Protein AF-W1WIR2-F1 (afdb_monomer)

Secondary structure (DSSP, 8-state):
-HHHHHHHHHHHHHTTTTT-SS-----------S-EEEEEEEETTTHHHHHHHHHHHHHHTTEEEEEEEE--

Sequence (72 aa):
MRKFLALAATVILGGALLIAGCGNDNNKQAANNGKQVLKIGATAVPHAEILEQVKPILAKDGIDLQITEFTD

Foldseek 3Di:
DVVVVVVVVCCVVVVVVVVPPDDPDDPPPPPPPDQAEAEDEDEPPPGVVVVVVCQVVCVVVSYHYHYDYDHD

pLDDT: mean 70.37, std 15.94, range [46.25, 90.5]

Structure (mmCIF, N/CA/C/O backbone):
data_AF-W1WIR2-F1
#
_entry.id   AF-W1WIR2-F1
#
loop_
_atom_site.group_PDB
_atom_site.id
_atom_site.type_symbol
_atom_site.label_atom_id
_atom_site.label_alt_id
_atom_site.label_comp_id
_atom_site.label_asym_id
_atom_site.label_entity_id
_atom_site.label_seq_id
_atom_site.pdbx_PDB_ins_code
_atom_site.Cartn_x
_atom_site.Cartn_y
_atom_site.Cartn_z
_atom_site.occupancy
_atom_site.B_iso_or_equiv
_atom_site.auth_seq_id
_atom_site.auth_comp_id
_atom_site.auth_asym_id
_atom_site.auth_atom_id
_atom_site.pdbx_PDB_model_num
ATOM 1 N N . MET A 1 1 ? 11.492 10.481 59.151 1.00 51.38 1 MET A N 1
ATOM 2 C CA . MET A 1 1 ? 10.470 10.306 58.090 1.00 51.38 1 MET A CA 1
ATOM 3 C C . MET A 1 1 ? 10.468 11.395 57.009 1.00 51.38 1 MET A C 1
ATOM 5 O O . MET A 1 1 ? 10.075 11.098 55.896 1.00 51.38 1 MET A O 1
ATOM 9 N N . ARG A 1 2 ? 10.962 12.623 57.249 1.00 50.62 2 ARG A N 1
ATOM 10 C CA . ARG A 1 2 ? 11.031 13.672 56.201 1.00 50.62 2 ARG A CA 1
ATOM 11 C C . ARG A 1 2 ? 12.164 13.479 55.177 1.00 50.62 2 ARG A C 1
ATOM 13 O O . ARG A 1 2 ? 12.052 13.912 54.041 1.00 50.62 2 ARG A O 1
ATOM 20 N N . LYS A 1 3 ? 13.232 12.779 55.579 1.00 51.94 3 LYS A N 1
ATOM 21 C CA . LYS A 1 3 ? 14.419 12.508 54.747 1.00 51.94 3 LYS A CA 1
ATOM 22 C C . LYS A 1 3 ? 14.197 11.392 53.712 1.00 51.94 3 LYS A C 1
ATOM 24 O O . LYS A 1 3 ? 14.801 11.427 52.653 1.00 51.94 3 LYS A O 1
ATOM 29 N N . PHE A 1 4 ? 13.292 10.450 53.999 1.00 56.78 4 PHE A N 1
ATOM 30 C CA . PHE A 1 4 ? 12.908 9.373 53.073 1.00 56.78 4 PHE A CA 1
ATOM 31 C C . PHE A 1 4 ? 11.898 9.844 52.014 1.00 56.78 4 PHE A C 1
ATOM 33 O O . PHE A 1 4 ? 11.973 9.411 50.871 1.00 56.78 4 P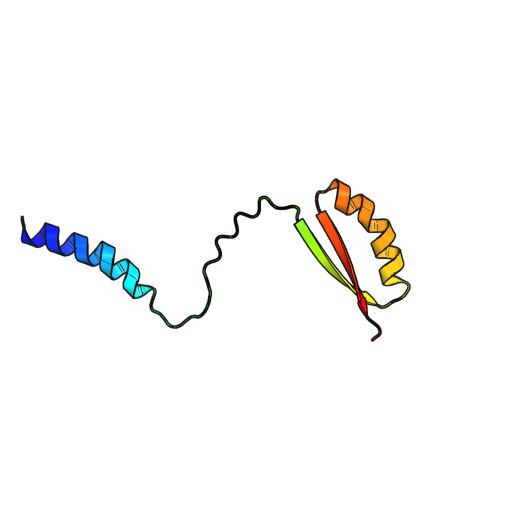HE A O 1
ATOM 40 N N . LEU A 1 5 ? 11.025 10.801 52.355 1.00 57.25 5 LEU A N 1
ATOM 41 C CA . LEU A 1 5 ? 10.126 11.457 51.394 1.00 57.25 5 LEU A CA 1
ATOM 42 C C . LEU A 1 5 ? 10.885 12.280 50.338 1.00 57.25 5 LEU A C 1
ATOM 44 O O . LEU A 1 5 ? 10.498 12.284 49.175 1.00 57.25 5 LEU A O 1
ATOM 48 N N . ALA A 1 6 ? 11.993 12.922 50.720 1.00 55.72 6 ALA A N 1
ATOM 49 C CA . ALA A 1 6 ? 12.846 13.663 49.787 1.00 55.72 6 ALA A CA 1
ATOM 50 C C . ALA A 1 6 ? 13.614 12.749 48.809 1.00 55.72 6 ALA A C 1
ATOM 52 O O . ALA A 1 6 ? 13.917 13.161 47.695 1.00 55.72 6 ALA A O 1
ATOM 53 N N . LEU A 1 7 ? 13.893 11.504 49.211 1.00 54.22 7 LEU A N 1
ATOM 54 C CA . LEU A 1 7 ? 14.658 10.528 48.427 1.00 54.22 7 LEU A CA 1
ATOM 55 C C . LEU A 1 7 ? 13.798 9.803 47.372 1.00 54.22 7 LEU A C 1
ATOM 57 O O . LEU A 1 7 ? 14.319 9.345 46.363 1.00 54.22 7 LEU A O 1
ATOM 61 N N . ALA A 1 8 ? 12.47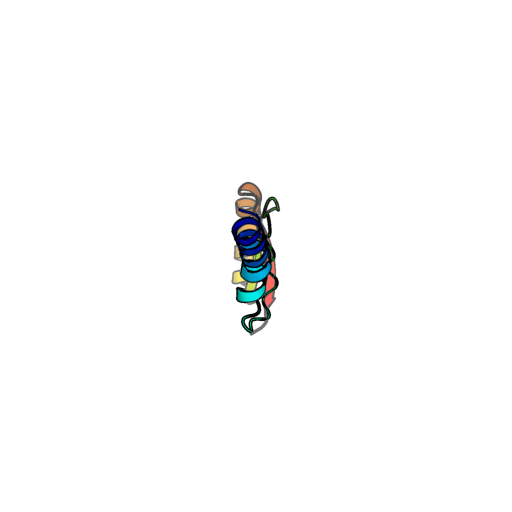7 9.738 47.570 1.00 58.00 8 ALA A N 1
ATOM 62 C CA . ALA A 1 8 ? 11.538 9.201 46.581 1.00 58.00 8 ALA A CA 1
ATOM 63 C C . ALA A 1 8 ? 11.265 10.189 45.429 1.00 58.00 8 ALA A C 1
ATOM 65 O O . ALA A 1 8 ? 11.119 9.780 44.279 1.00 58.00 8 ALA A O 1
ATOM 66 N N . ALA A 1 9 ? 11.260 11.497 45.709 1.00 56.78 9 ALA A N 1
ATOM 67 C CA . ALA A 1 9 ? 11.036 12.529 44.693 1.00 56.78 9 ALA A CA 1
ATOM 68 C C . ALA A 1 9 ? 12.201 12.639 43.691 1.00 56.78 9 ALA A C 1
ATOM 70 O O . ALA A 1 9 ? 11.984 12.869 42.503 1.00 56.78 9 ALA A O 1
ATOM 71 N N . THR A 1 10 ? 13.437 12.411 44.142 1.00 55.44 10 THR A N 1
ATOM 72 C CA . THR A 1 10 ? 14.629 12.415 43.283 1.00 55.44 10 THR A CA 1
ATOM 73 C C . THR A 1 10 ? 14.774 11.156 42.434 1.00 55.44 10 THR A C 1
ATOM 75 O O . THR A 1 10 ? 15.447 11.216 41.414 1.00 55.44 10 THR A O 1
ATOM 78 N N . VAL A 1 11 ? 14.117 10.043 42.773 1.00 56.00 11 VAL A N 1
ATOM 79 C CA . VAL A 1 11 ? 14.049 8.853 41.902 1.00 56.00 11 VAL A CA 1
ATOM 80 C C . VAL A 1 11 ? 12.997 9.034 40.804 1.00 56.00 11 VAL A C 1
ATOM 82 O O . VAL A 1 11 ? 13.238 8.641 39.668 1.00 56.00 11 VAL A O 1
ATOM 85 N N . ILE A 1 12 ? 11.880 9.709 41.094 1.00 56.84 12 ILE A N 1
ATOM 86 C CA . ILE A 1 12 ? 10.868 10.051 40.078 1.00 56.84 12 ILE A CA 1
ATOM 87 C C . ILE A 1 12 ? 11.413 11.108 39.099 1.00 56.84 12 ILE A C 1
ATOM 89 O O . ILE A 1 12 ? 11.142 11.034 37.904 1.00 56.84 12 ILE A O 1
ATOM 93 N N . LEU A 1 13 ? 12.243 12.044 39.577 1.00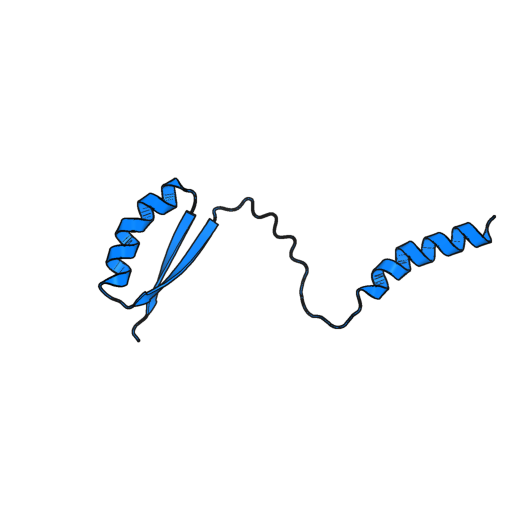 53.12 13 LEU A N 1
ATOM 94 C CA . LEU A 1 13 ? 12.883 13.058 38.728 1.00 53.12 13 LEU A CA 1
ATOM 95 C C . LEU A 1 13 ? 14.211 12.583 38.097 1.00 53.12 13 LEU A C 1
ATOM 97 O O . LEU A 1 13 ? 14.564 13.006 37.002 1.00 53.12 13 LEU A O 1
ATOM 101 N N . GLY A 1 14 ? 14.938 11.677 38.757 1.00 51.59 14 GLY A N 1
ATOM 102 C CA . GLY A 1 14 ? 16.203 11.097 38.288 1.00 51.59 14 GLY A CA 1
ATOM 103 C C . GLY A 1 14 ? 16.026 9.917 37.331 1.00 51.59 14 GLY A C 1
ATOM 104 O O . GLY A 1 14 ? 16.848 9.734 36.438 1.00 51.59 14 GLY A O 1
ATOM 105 N N . GLY A 1 15 ? 14.915 9.178 37.428 1.00 52.50 15 GLY A N 1
ATOM 106 C CA . GLY A 1 15 ? 14.508 8.194 36.419 1.00 52.50 15 GLY A CA 1
ATOM 107 C C . GLY A 1 15 ? 14.225 8.826 35.052 1.00 52.50 15 GLY A C 1
ATOM 108 O O . GLY A 1 15 ? 14.373 8.162 34.032 1.00 52.50 15 GLY A O 1
ATOM 109 N N . ALA A 1 16 ? 13.911 10.126 35.017 1.00 52.59 16 ALA A N 1
ATOM 110 C CA . ALA A 1 16 ? 13.797 10.889 33.776 1.00 52.59 16 ALA A CA 1
ATOM 111 C C . ALA A 1 16 ? 15.164 11.297 33.187 1.00 52.59 16 ALA A C 1
ATOM 113 O O . ALA A 1 16 ? 15.271 11.496 31.980 1.00 52.59 16 ALA A O 1
ATOM 114 N N . LEU A 1 17 ? 16.221 11.394 34.005 1.00 53.31 17 LEU A N 1
ATOM 115 C CA . LEU A 1 17 ? 17.561 11.818 33.567 1.00 53.31 17 LEU A CA 1
ATOM 116 C C . LEU A 1 17 ? 18.467 10.651 33.149 1.00 53.31 17 LEU A C 1
ATOM 118 O O . LEU A 1 17 ? 19.394 10.863 32.373 1.00 53.31 17 LEU A O 1
ATOM 122 N N . LEU A 1 18 ? 18.177 9.415 33.571 1.00 53.31 18 LEU A N 1
ATOM 123 C CA . LEU A 1 18 ? 18.857 8.215 33.054 1.00 53.31 18 LEU A CA 1
ATOM 124 C C . LEU A 1 18 ? 18.461 7.863 31.603 1.00 53.31 18 LEU A C 1
ATOM 126 O O . LEU A 1 18 ? 19.044 6.951 31.024 1.00 53.31 18 LEU A O 1
ATOM 130 N N . ILE A 1 19 ? 17.523 8.606 30.997 1.00 55.47 19 ILE A N 1
ATOM 131 C CA . ILE A 1 19 ? 17.187 8.533 29.561 1.00 55.47 19 ILE A CA 1
ATOM 132 C C . ILE A 1 19 ? 17.914 9.629 28.755 1.00 55.47 19 ILE A C 1
ATOM 134 O O . ILE A 1 19 ? 17.905 9.598 27.531 1.00 55.47 19 ILE A O 1
ATOM 138 N N . ALA A 1 20 ? 18.666 10.540 29.392 1.00 56.00 20 ALA A N 1
ATOM 139 C CA . ALA A 1 20 ? 19.605 11.427 28.689 1.00 56.00 20 ALA A CA 1
ATOM 140 C C . ALA A 1 20 ? 20.896 10.687 28.263 1.00 56.00 20 ALA A C 1
ATOM 142 O O . ALA A 1 20 ? 21.995 11.241 28.281 1.00 56.00 20 ALA A O 1
ATOM 143 N N . GLY A 1 21 ? 20.752 9.413 27.886 1.00 46.25 21 GLY A N 1
ATOM 144 C CA . GLY A 1 21 ? 21.693 8.697 27.046 1.00 46.25 21 GLY A CA 1
ATOM 145 C C . GLY A 1 21 ? 21.533 9.192 25.612 1.00 46.25 21 GLY A C 1
ATOM 146 O O . GLY A 1 21 ? 20.436 9.228 25.066 1.00 46.25 21 GLY A O 1
ATOM 147 N N . CYS A 1 22 ? 22.650 9.610 25.033 1.00 62.19 22 CYS A N 1
ATOM 148 C CA . CYS A 1 22 ? 22.827 9.965 23.633 1.00 62.19 22 CYS A CA 1
ATOM 149 C C . CYS A 1 22 ? 22.051 9.016 22.693 1.00 62.19 22 CYS A C 1
ATOM 151 O O . CYS A 1 22 ? 22.368 7.832 22.602 1.00 62.19 22 CYS A O 1
ATOM 153 N N . GLY A 1 23 ? 21.035 9.544 22.010 1.00 51.44 23 GLY A N 1
ATOM 154 C CA . GLY A 1 23 ? 20.213 8.813 21.051 1.00 51.44 23 GLY A CA 1
ATOM 155 C C . GLY A 1 23 ? 19.108 9.715 20.522 1.00 51.44 23 GLY A C 1
ATOM 156 O O . GLY A 1 23 ? 18.054 9.851 21.135 1.00 51.44 23 GLY A O 1
ATOM 157 N N . ASN A 1 24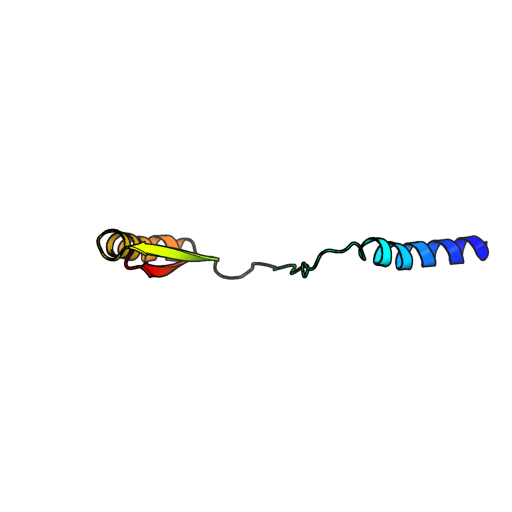 ? 19.372 10.389 19.405 1.00 55.03 24 ASN A N 1
ATOM 158 C CA . ASN A 1 24 ? 18.364 11.117 18.645 1.00 55.03 24 ASN A CA 1
ATOM 159 C C . ASN A 1 24 ? 17.350 10.124 18.0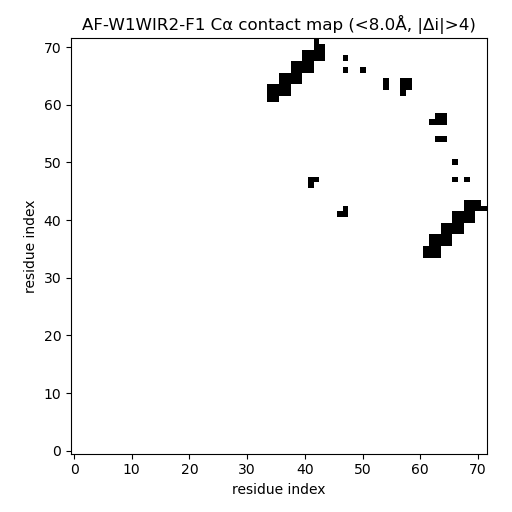60 1.00 55.03 24 ASN A C 1
ATOM 161 O O . ASN A 1 24 ? 17.457 9.766 16.896 1.00 55.03 24 ASN A O 1
ATOM 165 N N . ASP A 1 25 ? 16.366 9.712 18.852 1.00 49.78 25 ASP A N 1
ATOM 166 C CA . ASP A 1 25 ? 15.185 9.012 18.362 1.00 49.78 25 ASP A CA 1
ATOM 167 C C . ASP A 1 25 ? 13.973 9.439 19.181 1.00 49.78 25 ASP A C 1
ATOM 169 O O . ASP A 1 25 ? 13.688 8.973 20.284 1.00 49.78 25 ASP A O 1
ATOM 173 N N . ASN A 1 26 ? 13.266 10.404 18.600 1.00 50.81 26 ASN A N 1
ATOM 174 C CA . ASN A 1 26 ? 11.932 10.822 18.981 1.00 50.81 26 ASN A CA 1
ATOM 175 C C . ASN A 1 26 ? 11.055 9.580 19.170 1.00 50.81 26 ASN A C 1
ATOM 177 O O . ASN A 1 26 ? 10.647 8.967 18.181 1.00 50.81 26 ASN A O 1
ATOM 181 N N . ASN A 1 27 ? 10.741 9.241 20.423 1.00 56.22 27 ASN A N 1
ATOM 182 C CA . ASN A 1 27 ? 9.735 8.248 20.781 1.00 56.22 27 ASN A CA 1
ATOM 183 C C . ASN A 1 27 ? 8.357 8.726 20.292 1.00 56.22 27 ASN A C 1
ATOM 185 O O . ASN A 1 27 ? 7.540 9.275 21.032 1.00 56.22 27 ASN A O 1
ATOM 189 N N . LYS A 1 28 ? 8.127 8.550 18.990 1.00 52.12 28 LYS A N 1
ATOM 190 C CA . LYS A 1 28 ? 6.821 8.577 18.359 1.00 52.12 28 LYS A CA 1
ATOM 191 C C . LYS A 1 28 ? 6.132 7.290 18.776 1.00 52.12 28 LYS A C 1
ATOM 193 O O . LYS A 1 28 ? 6.222 6.274 18.092 1.00 52.12 28 LYS A O 1
ATOM 198 N N . GLN A 1 29 ? 5.401 7.361 19.880 1.00 50.53 29 GLN A N 1
ATOM 199 C CA . GLN A 1 29 ? 4.304 6.444 20.150 1.00 50.53 29 GLN A CA 1
ATOM 200 C C . GLN A 1 29 ? 3.239 6.679 19.060 1.00 50.53 29 GLN A C 1
ATOM 202 O O . GLN A 1 29 ? 2.294 7.449 19.221 1.00 50.53 29 GLN A O 1
ATOM 207 N N . ALA A 1 30 ? 3.448 6.091 17.882 1.00 54.78 30 ALA A N 1
ATOM 208 C CA . ALA A 1 30 ? 2.483 6.116 16.800 1.00 54.78 30 ALA A CA 1
ATOM 209 C C . ALA A 1 30 ? 1.386 5.108 17.147 1.00 54.78 30 ALA A C 1
ATOM 211 O O . ALA A 1 30 ? 1.502 3.917 16.867 1.00 54.78 30 ALA A O 1
ATOM 212 N N . ALA A 1 31 ? 0.325 5.584 17.797 1.00 50.22 31 ALA A N 1
ATOM 213 C CA . ALA A 1 31 ? -0.935 4.862 17.860 1.00 50.22 31 ALA A CA 1
ATOM 214 C C . ALA A 1 31 ? -1.451 4.702 16.422 1.00 50.22 31 ALA A C 1
ATOM 216 O O . ALA A 1 31 ? -2.092 5.597 15.874 1.00 50.22 31 ALA A O 1
ATOM 217 N N . ASN A 1 32 ? -1.103 3.587 15.781 1.00 56.72 32 ASN A N 1
ATOM 218 C CA . ASN A 1 32 ? -1.481 3.313 14.404 1.00 56.72 32 ASN A CA 1
ATOM 219 C C . ASN A 1 32 ? -2.935 2.816 14.356 1.00 56.72 32 ASN A C 1
ATOM 221 O O . ASN A 1 32 ? -3.202 1.630 14.225 1.00 56.72 32 ASN A O 1
ATOM 225 N N . ASN A 1 33 ? -3.875 3.749 14.518 1.00 57.53 33 ASN A N 1
ATOM 226 C CA . ASN A 1 33 ? -5.284 3.588 14.136 1.00 57.53 33 ASN A CA 1
ATOM 227 C C . ASN A 1 33 ? -5.528 4.141 12.717 1.00 57.53 33 ASN A C 1
ATOM 229 O O . ASN A 1 33 ? -6.626 4.582 12.384 1.00 57.53 33 ASN A O 1
ATOM 233 N N . GLY A 1 34 ? -4.478 4.192 11.894 1.00 61.31 34 GLY A N 1
ATOM 234 C CA . GLY A 1 34 ? -4.521 4.703 10.533 1.00 61.31 34 GLY A CA 1
ATOM 235 C C . GLY A 1 34 ? -4.458 3.559 9.535 1.00 61.31 34 GLY A C 1
ATOM 236 O O . GLY A 1 34 ? -3.691 2.618 9.705 1.00 61.31 34 GLY A O 1
ATOM 237 N N . LYS A 1 35 ? -5.268 3.665 8.481 1.00 67.44 35 LYS A N 1
ATOM 238 C CA . LYS A 1 35 ? -5.213 2.836 7.270 1.00 67.44 35 LYS A CA 1
ATOM 239 C C . LYS A 1 35 ? -3.755 2.488 6.926 1.00 67.44 35 LYS A C 1
ATOM 241 O O . LYS A 1 35 ? -2.927 3.393 6.804 1.00 67.44 35 LYS A O 1
ATOM 246 N N . GLN A 1 36 ? -3.429 1.201 6.814 1.00 80.06 36 GLN A N 1
ATOM 247 C CA . GLN A 1 36 ? -2.048 0.760 6.619 1.00 80.06 36 GLN A CA 1
ATOM 248 C C . GLN A 1 36 ? -1.607 1.123 5.196 1.00 80.06 36 GLN A C 1
ATOM 250 O O . GLN A 1 36 ? -2.016 0.485 4.233 1.00 80.06 36 GLN A O 1
ATOM 255 N N . VAL A 1 37 ? -0.800 2.173 5.048 1.00 87.69 37 VAL A N 1
ATOM 256 C CA . VAL A 1 37 ? -0.267 2.589 3.743 1.00 87.69 37 VAL A CA 1
ATOM 257 C C . VAL A 1 37 ? 0.984 1.770 3.433 1.00 87.69 37 VAL A C 1
ATOM 259 O O . VAL A 1 37 ? 1.994 1.891 4.127 1.00 87.69 37 VAL A O 1
ATOM 262 N N . LEU A 1 38 ? 0.930 0.957 2.380 1.00 86.19 38 LEU A N 1
ATOM 263 C CA . LEU A 1 38 ? 2.045 0.157 1.887 1.00 86.19 38 LEU A CA 1
ATOM 264 C C . LEU A 1 38 ? 2.644 0.832 0.649 1.00 86.19 38 LEU A C 1
ATOM 266 O O . LEU A 1 38 ? 2.002 0.906 -0.396 1.00 86.19 38 LEU A O 1
ATOM 270 N N . LYS A 1 39 ? 3.876 1.333 0.771 1.00 89.31 39 LYS A N 1
ATOM 271 C CA . LYS A 1 39 ? 4.619 1.968 -0.328 1.00 89.31 39 LYS A CA 1
ATOM 272 C C . LYS A 1 39 ? 5.573 0.957 -0.950 1.00 89.31 39 LYS A C 1
ATOM 274 O O . LYS A 1 39 ? 6.410 0.410 -0.237 1.00 89.31 39 LYS A O 1
ATOM 279 N N . ILE A 1 40 ? 5.462 0.725 -2.254 1.00 88.56 40 ILE A N 1
ATOM 280 C CA . ILE A 1 40 ? 6.295 -0.231 -2.988 1.00 88.56 40 ILE A CA 1
ATOM 281 C C . ILE A 1 40 ? 6.910 0.462 -4.197 1.00 88.56 40 ILE A C 1
ATOM 283 O O . ILE A 1 40 ? 6.211 1.118 -4.964 1.00 88.56 40 ILE A O 1
ATOM 287 N N . GLY A 1 41 ? 8.220 0.293 -4.364 1.00 87.31 41 GLY A N 1
ATOM 288 C CA . GLY A 1 41 ? 8.907 0.624 -5.603 1.00 87.31 41 GLY A CA 1
ATOM 289 C C . GLY A 1 41 ? 8.846 -0.538 -6.581 1.00 87.31 41 GLY A C 1
ATOM 290 O O . GLY A 1 41 ? 9.188 -1.655 -6.201 1.00 87.31 41 GLY A O 1
ATOM 291 N N . ALA A 1 42 ? 8.414 -0.291 -7.814 1.00 86.69 42 ALA A N 1
ATOM 292 C CA . ALA A 1 42 ? 8.371 -1.308 -8.858 1.00 86.69 42 ALA A CA 1
ATOM 293 C C . ALA A 1 42 ? 8.921 -0.760 -10.173 1.00 86.69 42 ALA A C 1
ATOM 295 O O . ALA A 1 42 ? 8.674 0.395 -10.517 1.00 86.69 42 ALA A O 1
ATOM 296 N N . THR A 1 43 ? 9.643 -1.594 -10.917 1.00 83.25 43 THR A N 1
ATOM 297 C CA . THR A 1 43 ? 10.090 -1.237 -12.263 1.00 83.25 43 THR A CA 1
ATOM 298 C C . THR A 1 43 ? 8.888 -1.102 -13.198 1.00 83.25 43 THR A C 1
ATOM 300 O O . THR A 1 43 ? 7.939 -1.896 -13.109 1.00 83.25 43 THR A O 1
ATOM 303 N N . ALA A 1 44 ? 8.917 -0.101 -14.082 1.00 78.06 44 ALA A N 1
ATOM 304 C CA . ALA A 1 44 ? 7.906 0.051 -15.127 1.00 78.06 44 ALA A CA 1
ATOM 305 C C . ALA A 1 44 ? 7.812 -1.244 -15.955 1.00 78.06 44 ALA A C 1
ATOM 307 O O . ALA A 1 44 ? 8.848 -1.773 -16.333 1.00 78.06 44 ALA A O 1
ATOM 308 N N . VAL A 1 45 ? 6.581 -1.736 -16.170 1.00 79.62 45 VAL A N 1
ATOM 309 C CA . VAL A 1 45 ? 6.157 -2.962 -16.896 1.00 79.62 45 VAL A CA 1
ATOM 310 C C . VAL A 1 45 ? 7.112 -4.181 -16.807 1.00 79.62 45 VAL A C 1
ATOM 312 O O . VAL A 1 45 ? 8.222 -4.142 -17.327 1.00 79.62 45 VAL A O 1
ATOM 315 N N . PRO A 1 46 ? 6.683 -5.346 -16.272 1.00 82.00 46 PRO A N 1
ATOM 316 C CA . PRO A 1 46 ? 5.305 -5.749 -15.955 1.00 82.00 46 PRO A CA 1
ATOM 317 C C . PRO A 1 46 ? 4.933 -5.599 -14.470 1.00 82.00 46 PRO A C 1
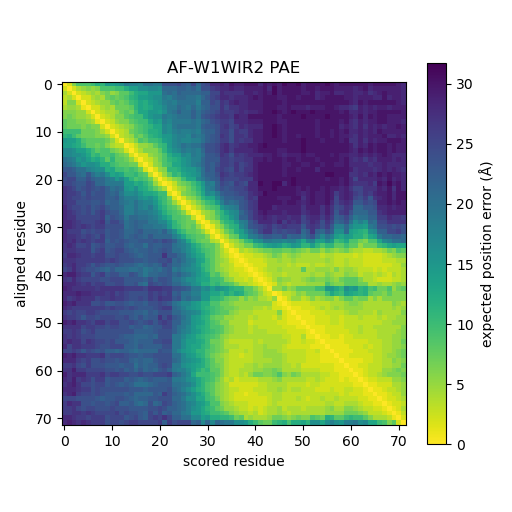ATOM 319 O O . PRO A 1 46 ? 3.787 -5.832 -14.091 1.00 82.00 46 PRO A O 1
ATOM 322 N N . HIS A 1 47 ? 5.884 -5.239 -13.601 1.00 82.00 47 HIS A N 1
ATOM 323 C CA . HIS A 1 47 ? 5.667 -5.265 -12.151 1.00 82.00 47 HIS A CA 1
ATOM 324 C C . HIS A 1 47 ? 4.632 -4.237 -11.678 1.00 82.00 47 HIS A C 1
ATOM 326 O O . HIS A 1 47 ? 3.816 -4.560 -10.816 1.00 82.00 47 HIS A O 1
ATOM 332 N N . ALA A 1 48 ? 4.613 -3.040 -12.272 1.00 83.00 48 ALA A N 1
ATOM 333 C CA . ALA A 1 48 ? 3.598 -2.028 -11.978 1.00 83.00 48 ALA A CA 1
ATOM 334 C C . ALA A 1 48 ? 2.177 -2.513 -12.326 1.00 83.00 48 ALA A C 1
ATOM 336 O O . ALA A 1 48 ? 1.285 -2.433 -11.482 1.00 83.00 48 ALA A O 1
ATOM 337 N N . GLU A 1 49 ? 1.985 -3.107 -13.509 1.00 84.75 49 GLU A N 1
ATOM 338 C CA . GLU A 1 49 ? 0.678 -3.597 -13.979 1.00 84.75 49 GLU A CA 1
ATOM 339 C C . GLU A 1 49 ? 0.106 -4.693 -13.073 1.00 84.75 49 GLU A C 1
ATOM 341 O O . GLU A 1 49 ? -1.080 -4.688 -12.741 1.00 84.75 49 GLU A O 1
ATOM 346 N N . ILE A 1 50 ? 0.957 -5.616 -12.613 1.00 87.38 50 ILE A N 1
ATOM 347 C CA . ILE A 1 50 ? 0.549 -6.675 -11.683 1.00 87.38 50 ILE A CA 1
ATOM 348 C C . ILE A 1 50 ? 0.105 -6.064 -10.350 1.00 87.38 50 ILE A C 1
ATOM 350 O O . ILE A 1 50 ? -0.930 -6.442 -9.802 1.00 87.38 50 ILE A O 1
ATOM 354 N N . LEU A 1 51 ? 0.861 -5.097 -9.829 1.00 84.88 51 LEU A N 1
ATOM 355 C CA . LEU A 1 51 ? 0.530 -4.428 -8.574 1.00 84.88 51 LEU A CA 1
ATOM 356 C C . LEU A 1 51 ? -0.769 -3.616 -8.677 1.00 84.88 51 LEU A C 1
ATOM 35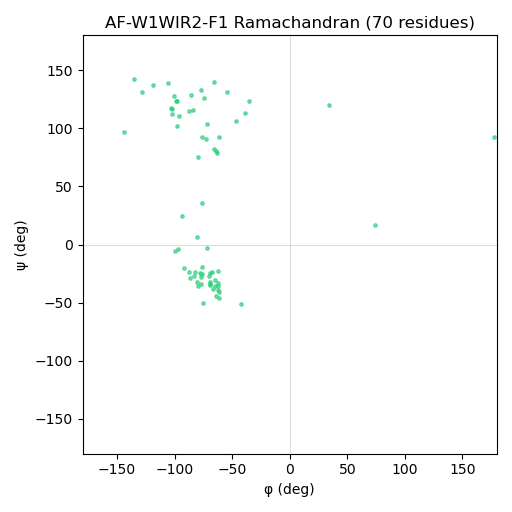8 O O . LEU A 1 51 ? -1.506 -3.541 -7.693 1.00 84.88 51 LEU A O 1
ATOM 362 N N . GLU A 1 52 ? -1.112 -3.079 -9.852 1.00 85.75 52 GLU A N 1
ATOM 363 C CA . GLU A 1 52 ? -2.403 -2.419 -10.085 1.00 85.75 52 GLU A CA 1
ATOM 364 C C . GLU A 1 52 ? -3.593 -3.366 -9.919 1.00 85.75 52 GLU A C 1
ATOM 366 O O . GLU A 1 52 ? -4.601 -2.989 -9.321 1.00 85.75 52 GLU A O 1
ATOM 371 N N . GLN A 1 53 ? -3.460 -4.613 -10.377 1.00 89.25 53 GLN A N 1
ATOM 372 C CA . GLN A 1 53 ? -4.485 -5.647 -10.199 1.00 89.25 53 GLN A CA 1
ATOM 373 C C . GLN A 1 53 ? -4.620 -6.092 -8.734 1.00 89.25 53 GLN A C 1
ATOM 375 O O . GLN A 1 53 ? -5.681 -6.556 -8.315 1.00 89.25 53 GLN A O 1
ATOM 380 N N . VAL A 1 54 ? -3.564 -5.926 -7.931 1.00 88.94 54 VAL A N 1
ATOM 381 C CA . VAL A 1 54 ? -3.529 -6.306 -6.508 1.00 88.94 54 VAL A CA 1
ATOM 382 C C . VAL A 1 54 ? -4.054 -5.190 -5.589 1.00 88.94 54 VAL A C 1
ATOM 384 O O . VAL A 1 54 ? -4.579 -5.490 -4.513 1.00 88.94 54 VAL A O 1
ATOM 387 N N . LYS A 1 55 ? -4.026 -3.916 -6.022 1.00 87.19 55 LYS A N 1
ATOM 388 C CA . LYS A 1 55 ? -4.641 -2.764 -5.318 1.00 87.19 55 LYS A CA 1
ATOM 389 C C . LYS A 1 55 ? -6.041 -3.057 -4.741 1.00 87.19 55 LYS A C 1
ATOM 391 O O . LYS A 1 55 ? -6.236 -2.805 -3.552 1.00 87.19 55 LYS A O 1
ATOM 396 N N . PRO A 1 56 ? -7.026 -3.590 -5.498 1.00 89.62 56 PRO A N 1
ATOM 397 C CA . PRO A 1 56 ? -8.373 -3.832 -4.972 1.00 89.62 56 PRO A CA 1
ATOM 398 C C . PRO A 1 56 ? -8.440 -4.929 -3.902 1.00 89.62 56 PRO A C 1
ATOM 400 O O . PRO A 1 56 ? -9.382 -4.939 -3.112 1.00 89.62 56 PRO A O 1
ATOM 403 N N . ILE A 1 57 ? -7.482 -5.859 -3.872 1.00 90.50 57 ILE A N 1
ATOM 404 C CA . ILE A 1 57 ? -7.408 -6.908 -2.847 1.00 90.50 57 ILE A CA 1
ATOM 405 C C . ILE A 1 57 ? -6.903 -6.283 -1.548 1.00 90.50 57 ILE A C 1
ATOM 407 O O . ILE A 1 57 ? -7.573 -6.359 -0.525 1.00 90.50 57 ILE A O 1
ATOM 411 N N . LEU A 1 58 ? -5.796 -5.544 -1.629 1.00 86.56 58 LEU A N 1
ATOM 412 C CA . LEU A 1 58 ? -5.213 -4.846 -0.484 1.00 86.56 58 LEU A CA 1
ATOM 413 C C . LEU A 1 58 ? -6.162 -3.788 0.095 1.00 86.56 58 LEU A C 1
ATOM 415 O O . LEU A 1 58 ? -6.266 -3.651 1.311 1.00 86.56 58 LEU A O 1
ATOM 419 N N . ALA A 1 59 ? -6.938 -3.109 -0.754 1.00 87.00 59 ALA A N 1
ATOM 420 C CA . ALA A 1 59 ? -7.941 -2.147 -0.308 1.00 87.00 59 ALA A CA 1
ATOM 421 C C . ALA A 1 59 ? -9.048 -2.784 0.554 1.00 87.00 59 ALA A C 1
ATOM 423 O O . ALA A 1 59 ? -9.538 -2.130 1.478 1.00 87.00 59 ALA A O 1
ATOM 424 N N . LYS A 1 60 ? -9.428 -4.044 0.286 1.00 88.38 60 LYS A N 1
ATOM 425 C CA . LYS A 1 60 ? -10.399 -4.797 1.107 1.00 88.38 60 LYS A CA 1
ATOM 426 C C . LYS A 1 60 ? -9.829 -5.156 2.476 1.00 88.38 60 LYS A C 1
ATOM 428 O O . LYS A 1 60 ? -10.566 -5.131 3.455 1.00 88.38 60 LYS A O 1
ATOM 433 N N . ASP A 1 61 ? -8.524 -5.387 2.542 1.00 86.94 61 ASP A N 1
ATOM 434 C CA . ASP A 1 61 ? -7.794 -5.651 3.785 1.00 86.94 61 ASP A CA 1
ATOM 435 C C . ASP A 1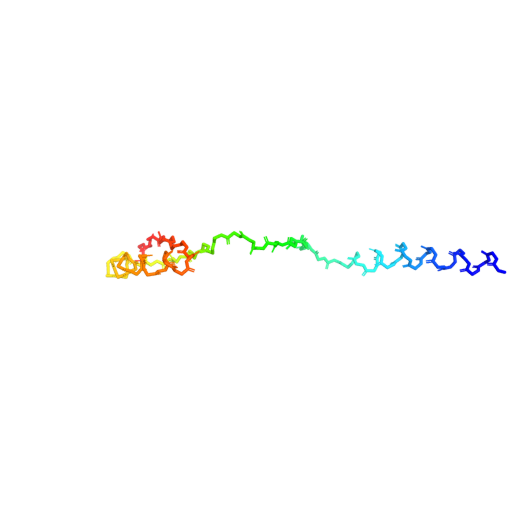 61 ? -7.465 -4.360 4.561 1.00 86.94 61 ASP A C 1
ATOM 437 O O . ASP A 1 61 ? -6.755 -4.383 5.565 1.00 86.94 61 ASP A O 1
ATOM 441 N N . GLY A 1 62 ? -7.977 -3.208 4.109 1.00 83.94 62 GLY A N 1
ATOM 442 C CA . GLY A 1 62 ? -7.728 -1.910 4.738 1.00 83.94 62 GLY A CA 1
ATOM 443 C C . GLY A 1 62 ? -6.323 -1.361 4.478 1.00 83.94 62 GLY A C 1
ATOM 444 O O . GLY A 1 62 ? -5.888 -0.440 5.174 1.00 83.94 62 GLY A O 1
ATOM 445 N N . ILE A 1 63 ? -5.628 -1.901 3.476 1.00 86.81 63 ILE A N 1
ATOM 446 C CA . ILE A 1 63 ? -4.278 -1.515 3.076 1.00 86.81 63 ILE A CA 1
ATOM 447 C C . ILE A 1 63 ? -4.361 -0.604 1.847 1.00 86.81 63 ILE A C 1
ATOM 449 O O . ILE A 1 63 ? -5.000 -0.925 0.847 1.00 86.81 63 ILE A O 1
ATOM 453 N N . ASP A 1 64 ? -3.714 0.555 1.914 1.00 88.31 64 ASP A N 1
ATOM 454 C CA . ASP A 1 64 ? -3.590 1.476 0.784 1.00 88.31 64 ASP A CA 1
ATOM 455 C C . ASP A 1 64 ? -2.254 1.241 0.073 1.00 88.31 64 ASP A C 1
ATOM 457 O O . ASP A 1 64 ? -1.196 1.517 0.641 1.00 88.31 64 ASP A O 1
ATOM 461 N N . LEU A 1 65 ? -2.289 0.694 -1.144 1.00 88.00 65 LEU A N 1
ATOM 462 C CA . LEU A 1 65 ? -1.082 0.408 -1.918 1.00 88.00 65 LEU A CA 1
ATOM 463 C C . LEU A 1 65 ? -0.671 1.631 -2.751 1.00 88.00 65 LEU A C 1
ATOM 465 O O . LEU A 1 65 ? -1.351 1.995 -3.710 1.00 88.00 65 LEU A O 1
ATOM 469 N N . GLN A 1 66 ? 0.486 2.209 -2.433 1.00 88.00 66 GLN A N 1
ATOM 470 C CA . GLN A 1 66 ? 1.134 3.258 -3.221 1.00 88.00 66 GLN A CA 1
ATOM 471 C C . GLN A 1 66 ? 2.298 2.658 -4.008 1.00 88.00 66 GLN A C 1
ATOM 473 O O . GLN A 1 66 ? 3.256 2.153 -3.422 1.00 88.00 66 GLN A O 1
ATOM 478 N N . ILE A 1 67 ? 2.207 2.718 -5.334 1.00 88.56 67 ILE A N 1
ATOM 479 C CA . ILE A 1 67 ? 3.250 2.238 -6.241 1.00 88.56 67 ILE A CA 1
ATOM 480 C C . ILE A 1 67 ? 4.074 3.445 -6.679 1.00 88.56 67 ILE A C 1
ATOM 482 O O . ILE A 1 67 ? 3.523 4.402 -7.220 1.00 88.56 67 ILE A O 1
ATOM 486 N N . THR A 1 68 ? 5.380 3.394 -6.447 1.00 88.38 68 THR A N 1
ATOM 487 C CA . THR A 1 68 ? 6.341 4.324 -7.035 1.00 88.38 68 THR A CA 1
ATOM 488 C C . THR A 1 68 ? 7.037 3.601 -8.176 1.00 88.38 68 THR A C 1
ATOM 490 O O . THR A 1 68 ? 7.709 2.594 -7.955 1.00 88.38 68 THR A O 1
ATOM 493 N N . GLU A 1 69 ? 6.853 4.089 -9.396 1.00 86.19 69 GLU A N 1
ATOM 494 C CA . GLU A 1 69 ? 7.518 3.522 -10.564 1.00 86.19 69 GLU A CA 1
ATOM 495 C C . GLU A 1 69 ? 8.974 3.974 -10.616 1.00 86.19 69 GLU A C 1
ATOM 49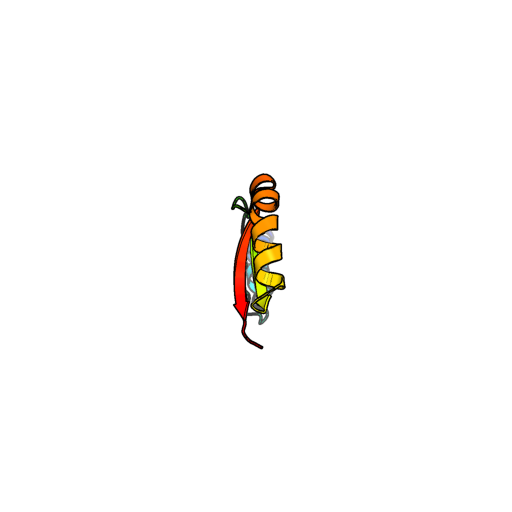7 O O . GLU A 1 69 ? 9.282 5.156 -10.449 1.00 86.19 69 GLU A O 1
ATOM 502 N N . PHE A 1 70 ? 9.862 3.017 -10.850 1.00 85.38 70 PHE A N 1
ATOM 503 C CA . PHE A 1 70 ? 11.278 3.260 -11.059 1.00 85.38 70 PHE A CA 1
ATOM 504 C C . PHE A 1 70 ? 11.670 2.785 -12.459 1.00 85.38 70 PHE A C 1
ATOM 506 O O . PHE A 1 70 ? 11.254 1.726 -12.926 1.00 85.38 70 PHE A O 1
ATOM 513 N N . THR A 1 71 ? 12.476 3.582 -13.140 1.00 75.75 71 THR A N 1
ATOM 514 C CA . THR A 1 71 ? 13.280 3.145 -14.282 1.00 75.75 71 THR A CA 1
ATOM 515 C C . THR A 1 71 ? 14.669 2.866 -13.733 1.00 75.75 71 THR A C 1
ATOM 517 O O . THR A 1 71 ? 15.375 3.820 -13.406 1.00 75.75 71 THR A O 1
ATOM 520 N N . ASP A 1 72 ? 14.990 1.589 -13.529 1.00 65.00 72 ASP A N 1
ATOM 521 C CA . ASP A 1 72 ? 16.367 1.137 -13.281 1.00 65.00 72 ASP A CA 1
ATOM 522 C C . ASP A 1 72 ? 17.193 1.260 -14.571 1.00 65.00 72 ASP A C 1
ATOM 524 O O . ASP A 1 72 ? 16.643 0.901 -15.642 1.00 65.00 72 ASP A O 1
#

Radius of gyration: 24.5 Å; Cα contacts (8 Å, |Δi|>4): 50; chains: 1; bounding box: 33×21×75 Å

Solvent-accessible surface area (backbone atoms only — not comparable to full-atom values): 4584 Å² total; per-residue (Å²): 117,72,71,60,59,58,56,54,54,50,49,68,58,44,62,62,54,74,62,75,56,94,68,100,66,84,85,71,83,70,80,77,88,58,74,48,71,45,78,43,80,31,45,66,74,66,55,44,61,55,49,60,70,44,38,69,58,38,47,74,74,48,28,46,71,45,79,44,77,38,87,129

Nearest PDB structures (foldseek):
  4k3f-assembly1_A  TM=9.639E-01  e=1.838E-03  Pseudomonas aeruginosa PAO1
  1xs5-assembly1_A  TM=8.966E-01  e=1.508E-02  Treponema pallidum
  4u1w-assembly1_C  TM=6.876E-01  e=3.006E+00  Rattus norvegicus
  6lk2-assembly2_B  TM=6.436E-01  e=4.835E+00  Providencia alcalifaciens F90-2004
  7d5s-assembly1_5G  TM=3.725E-01  e=7.776E+00  Saccharomyces cerevisiae S288C

Mean predicted aligned error: 16.43 Å